Protein AF-A0A137Q6K0-F1 (afdb_monomer_lite)

Radius of gyration: 14.67 Å; chains: 1; bounding box: 34×35×40 Å

Structure (mmCIF, N/CA/C/O backbone):
data_AF-A0A137Q6K0-F1
#
_entry.id   AF-A0A137Q6K0-F1
#
loop_
_atom_site.group_PDB
_atom_site.id
_atom_site.type_symbol
_atom_site.label_atom_id
_atom_site.label_alt_id
_atom_site.label_comp_id
_atom_site.label_asym_id
_atom_site.label_entity_id
_atom_site.label_seq_id
_atom_site.pdbx_PDB_ins_code
_atom_site.Cartn_x
_atom_site.Cartn_y
_atom_site.Cartn_z
_atom_site.occupancy
_atom_site.B_iso_or_equiv
_atom_site.auth_seq_id
_atom_site.auth_comp_id
_atom_site.auth_asym_id
_atom_site.auth_atom_id
_atom_site.pdbx_PDB_model_num
ATOM 1 N N . MET A 1 1 ? -20.042 6.313 8.973 1.00 70.06 1 MET A N 1
ATOM 2 C CA . MET A 1 1 ? -18.694 5.701 9.045 1.00 70.06 1 MET A CA 1
ATOM 3 C C . MET A 1 1 ? -17.733 6.595 8.283 1.00 70.06 1 MET A C 1
ATOM 5 O O . MET A 1 1 ? -18.165 7.169 7.289 1.00 70.06 1 MET A O 1
ATOM 9 N N . SER A 1 2 ? -16.504 6.772 8.770 1.00 85.50 2 SER A N 1
ATOM 10 C CA . SER A 1 2 ? -15.490 7.594 8.091 1.00 85.50 2 SER A CA 1
ATOM 11 C C . SER A 1 2 ? -14.597 6.714 7.213 1.00 85.50 2 SER A C 1
ATOM 13 O O . SER A 1 2 ? -14.604 5.491 7.359 1.00 85.50 2 SER A O 1
ATOM 15 N N . LYS A 1 3 ? -13.835 7.322 6.304 1.00 87.50 3 LYS A N 1
ATOM 16 C CA . LYS A 1 3 ? -12.780 6.649 5.540 1.00 87.50 3 LYS A CA 1
ATOM 17 C C . LYS A 1 3 ? -11.435 7.248 5.910 1.00 87.50 3 LYS A C 1
ATOM 19 O O . LYS A 1 3 ? -11.326 8.469 6.006 1.00 87.50 3 LYS A O 1
ATOM 24 N N . SER A 1 4 ? -10.437 6.387 6.041 1.00 87.62 4 SER A N 1
ATOM 25 C CA . SER A 1 4 ? -9.053 6.790 6.266 1.00 87.62 4 SER A CA 1
ATOM 26 C C . SER A 1 4 ? -8.169 6.255 5.147 1.00 87.62 4 SER A C 1
ATOM 28 O O . SER A 1 4 ? -8.378 5.145 4.650 1.00 87.62 4 SER A O 1
ATOM 30 N N . TYR A 1 5 ? -7.197 7.069 4.744 1.00 88.50 5 TYR A N 1
ATOM 31 C CA . TYR A 1 5 ? -6.333 6.826 3.594 1.00 88.50 5 TYR A CA 1
ATOM 32 C C . TYR A 1 5 ? -4.932 6.509 4.096 1.00 88.50 5 TYR A C 1
ATOM 34 O O . TYR A 1 5 ? -4.299 7.321 4.771 1.00 88.50 5 TYR A O 1
ATOM 42 N N . LEU A 1 6 ? -4.448 5.316 3.778 1.00 90.56 6 LEU A N 1
ATOM 43 C CA . LEU A 1 6 ? -3.184 4.808 4.287 1.00 90.56 6 LEU A CA 1
ATOM 44 C C . LEU A 1 6 ? -2.305 4.334 3.134 1.00 90.56 6 LEU A C 1
ATOM 46 O O . LEU A 1 6 ? -2.754 4.115 2.001 1.00 90.56 6 LEU A O 1
ATOM 50 N N . LYS A 1 7 ? -1.018 4.194 3.434 1.00 91.81 7 LYS A N 1
ATOM 51 C CA . LYS A 1 7 ? -0.046 3.624 2.514 1.00 91.81 7 LYS A CA 1
ATOM 52 C C . LYS A 1 7 ? 0.904 2.671 3.224 1.00 91.81 7 LYS A C 1
ATOM 54 O O . LYS A 1 7 ? 1.299 2.905 4.365 1.00 91.81 7 LYS A O 1
ATOM 59 N N . LEU A 1 8 ? 1.289 1.619 2.516 1.00 92.31 8 LEU A N 1
ATOM 60 C CA . LEU A 1 8 ? 2.443 0.798 2.845 1.00 92.31 8 LEU A CA 1
ATOM 61 C C . LEU A 1 8 ? 3.638 1.300 2.045 1.00 92.31 8 LEU A C 1
ATOM 63 O O . LEU A 1 8 ? 3.510 1.509 0.839 1.00 92.31 8 LEU A O 1
ATOM 67 N N . ILE A 1 9 ? 4.781 1.470 2.698 1.00 89.88 9 ILE A N 1
ATOM 68 C CA . ILE A 1 9 ? 6.043 1.836 2.043 1.00 89.88 9 ILE A CA 1
ATOM 69 C C . ILE A 1 9 ? 7.070 0.712 2.182 1.00 89.88 9 ILE A C 1
ATOM 71 O O . ILE A 1 9 ? 6.904 -0.177 3.016 1.00 89.88 9 ILE A O 1
ATOM 75 N N . ASP A 1 10 ? 8.126 0.778 1.372 1.00 87.88 10 ASP A N 1
ATOM 76 C CA . ASP A 1 10 ? 9.231 -0.189 1.361 1.00 87.88 10 ASP A CA 1
ATOM 77 C C . ASP A 1 10 ? 8.795 -1.619 0.982 1.00 87.88 10 ASP A C 1
ATOM 79 O O . ASP A 1 10 ? 9.399 -2.610 1.385 1.00 87.88 10 ASP A O 1
ATOM 83 N N . ILE A 1 11 ? 7.736 -1.730 0.172 1.00 89.19 11 ILE A N 1
ATOM 84 C CA . ILE A 1 11 ? 7.282 -2.999 -0.409 1.00 89.19 11 ILE A CA 1
ATOM 85 C C . ILE A 1 11 ? 8.231 -3.382 -1.541 1.00 89.19 11 ILE A C 1
ATOM 87 O O . ILE A 1 11 ? 8.398 -2.561 -2.436 1.00 89.19 11 I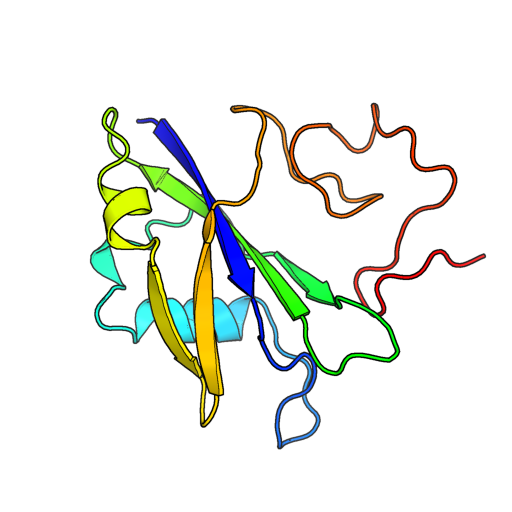LE A O 1
ATOM 91 N N . PRO A 1 12 ? 8.787 -4.599 -1.614 1.00 88.31 12 PRO A N 1
ATOM 92 C CA . PRO A 1 12 ? 9.522 -5.015 -2.805 1.00 88.31 12 PRO A CA 1
ATOM 93 C C . PRO A 1 12 ? 8.572 -5.073 -4.013 1.00 88.31 12 PRO A C 1
ATOM 95 O O . PRO A 1 12 ? 7.542 -5.752 -3.976 1.00 88.31 12 PRO A O 1
ATOM 98 N N . PHE A 1 13 ? 8.885 -4.355 -5.093 1.00 84.00 13 PHE A N 1
ATOM 99 C CA . PHE A 1 13 ? 8.076 -4.367 -6.318 1.00 84.00 13 PHE A CA 1
ATOM 100 C C . PHE A 1 13 ? 8.184 -5.714 -7.043 1.00 84.00 13 PHE A C 1
ATOM 102 O O . PHE A 1 13 ? 7.188 -6.226 -7.562 1.00 84.00 13 PHE A O 1
ATOM 109 N N . LEU A 1 14 ? 9.379 -6.306 -7.016 1.00 83.62 14 LEU A N 1
ATOM 110 C CA . LEU A 1 14 ? 9.661 -7.664 -7.463 1.00 83.62 14 LEU A CA 1
ATOM 111 C C . LEU A 1 14 ? 10.001 -8.527 -6.251 1.00 83.62 14 LEU A C 1
ATOM 113 O O . LEU A 1 14 ? 10.862 -8.186 -5.444 1.00 83.62 14 LEU A O 1
ATOM 117 N N . ARG A 1 15 ? 9.308 -9.653 -6.116 1.00 81.69 15 ARG A N 1
ATOM 118 C CA . ARG A 1 15 ? 9.582 -10.653 -5.085 1.00 81.69 15 ARG A CA 1
ATOM 119 C C . ARG A 1 15 ? 10.813 -11.485 -5.458 1.00 81.69 15 ARG A C 1
ATOM 121 O O . ARG A 1 15 ? 11.282 -11.459 -6.592 1.00 81.69 15 ARG A O 1
ATOM 128 N N . ALA A 1 16 ? 11.308 -12.273 -4.502 1.00 76.12 16 ALA A N 1
ATOM 129 C CA . ALA A 1 16 ? 12.478 -13.139 -4.686 1.00 76.12 16 ALA A CA 1
ATOM 130 C C . ALA A 1 16 ? 12.316 -14.197 -5.800 1.00 76.12 16 ALA A C 1
ATOM 132 O O . ALA A 1 16 ? 13.307 -14.694 -6.321 1.00 76.12 16 ALA A O 1
ATOM 133 N N . ASP A 1 17 ? 11.080 -14.528 -6.181 1.00 80.00 17 ASP A N 1
ATOM 134 C CA . ASP A 1 17 ? 10.741 -15.412 -7.305 1.00 80.00 17 ASP A CA 1
ATOM 135 C C . ASP A 1 17 ? 10.658 -14.670 -8.657 1.00 80.00 17 ASP A C 1
ATOM 137 O O . ASP A 1 17 ? 10.266 -15.255 -9.664 1.00 80.00 17 ASP A O 1
ATOM 141 N N . GLY A 1 18 ? 10.998 -13.377 -8.692 1.00 79.00 18 GLY A N 1
ATOM 142 C CA . GLY A 1 18 ? 10.885 -12.515 -9.869 1.00 79.00 18 GLY A CA 1
ATOM 143 C C . GLY A 1 18 ? 9.451 -12.078 -10.184 1.00 79.00 18 GLY A C 1
ATOM 144 O O . GLY A 1 18 ? 9.226 -11.363 -11.163 1.00 79.00 18 GLY A O 1
ATOM 145 N N . VAL A 1 19 ? 8.466 -12.475 -9.370 1.00 84.88 19 VAL A N 1
ATOM 146 C CA . VAL A 1 19 ? 7.060 -12.128 -9.585 1.00 84.88 19 VAL A CA 1
ATOM 147 C C . VAL A 1 19 ? 6.770 -10.749 -9.006 1.00 84.88 19 VAL A C 1
ATOM 149 O O . VAL A 1 19 ? 7.204 -10.394 -7.909 1.00 84.88 19 VAL A O 1
ATOM 152 N N . ARG A 1 20 ? 5.993 -9.952 -9.742 1.00 85.44 20 ARG A N 1
ATOM 153 C CA . ARG A 1 20 ? 5.546 -8.639 -9.271 1.00 85.44 20 ARG A CA 1
ATOM 154 C C . ARG A 1 20 ? 4.630 -8.770 -8.063 1.00 85.44 20 ARG A C 1
ATOM 156 O O . ARG A 1 20 ? 3.709 -9.589 -8.052 1.00 85.44 20 ARG A O 1
ATOM 163 N N . THR A 1 21 ? 4.837 -7.905 -7.080 1.00 87.69 21 THR A N 1
ATOM 164 C CA . THR A 1 21 ? 3.931 -7.797 -5.940 1.00 87.69 21 THR A CA 1
ATOM 165 C C . THR A 1 21 ? 2.573 -7.292 -6.415 1.00 87.69 21 THR A C 1
ATOM 167 O O . THR A 1 21 ? 2.457 -6.210 -6.987 1.00 87.69 21 THR A O 1
ATOM 170 N N . SER A 1 22 ? 1.540 -8.106 -6.204 1.00 89.75 22 SER A N 1
ATOM 171 C CA . SER A 1 22 ? 0.166 -7.808 -6.600 1.00 89.75 22 SER A CA 1
ATOM 172 C C . SER A 1 22 ? -0.667 -7.333 -5.413 1.00 89.75 22 SER A C 1
ATOM 174 O O . SER A 1 22 ? -0.383 -7.672 -4.262 1.00 89.75 22 SER A O 1
ATOM 176 N N . SER A 1 23 ? -1.746 -6.606 -5.703 1.00 89.81 23 SER A N 1
ATOM 177 C CA . SER A 1 23 ? -2.725 -6.181 -4.698 1.00 89.81 23 SER A CA 1
ATOM 178 C C . SER A 1 23 ? -3.286 -7.361 -3.903 1.00 89.81 23 SER A C 1
ATOM 180 O O . SER A 1 23 ? -3.339 -7.308 -2.682 1.00 89.81 23 SER A O 1
ATOM 182 N N . GLN A 1 24 ? -3.606 -8.471 -4.578 1.00 91.50 24 GLN A N 1
ATOM 183 C CA . GLN A 1 24 ? -4.114 -9.689 -3.934 1.00 91.50 24 GLN A CA 1
ATOM 184 C C . GLN A 1 24 ? -3.121 -10.268 -2.923 1.00 91.50 24 GLN A C 1
ATOM 186 O O . GLN A 1 24 ? -3.507 -10.693 -1.839 1.00 91.50 24 GLN A O 1
ATOM 191 N N . HIS A 1 25 ? -1.832 -10.270 -3.265 1.00 91.00 25 HIS A N 1
ATOM 192 C CA . HIS A 1 25 ? -0.810 -10.784 -2.364 1.00 91.00 25 HIS A CA 1
ATOM 193 C C . HIS A 1 25 ? -0.631 -9.883 -1.136 1.00 91.00 25 HIS A C 1
ATOM 195 O O . HIS A 1 25 ? -0.472 -10.379 -0.024 1.00 91.00 25 HIS A O 1
ATOM 201 N N . ILE A 1 26 ? -0.710 -8.563 -1.319 1.00 91.62 26 ILE A N 1
ATOM 202 C CA . ILE A 1 26 ? -0.674 -7.604 -0.210 1.00 91.62 26 ILE A CA 1
ATOM 203 C C . ILE A 1 26 ? -1.892 -7.755 0.701 1.00 91.62 26 ILE A C 1
ATOM 205 O O . ILE A 1 26 ? -1.747 -7.755 1.921 1.00 91.62 26 ILE A O 1
ATOM 209 N N . GLU A 1 27 ? -3.079 -7.915 0.123 1.00 94.12 27 GLU A N 1
ATOM 210 C CA . GLU A 1 27 ? -4.319 -8.127 0.872 1.00 94.12 27 GLU A CA 1
ATOM 211 C C . GLU A 1 27 ? -4.270 -9.417 1.700 1.00 94.12 27 GLU A C 1
ATOM 213 O O . GLU A 1 27 ? -4.708 -9.425 2.851 1.00 94.12 27 GLU A O 1
ATOM 218 N N . GLU A 1 28 ? -3.653 -10.478 1.174 1.00 93.25 28 GLU A N 1
ATOM 219 C CA . GLU A 1 28 ? -3.416 -11.710 1.932 1.00 93.25 28 GLU A CA 1
ATOM 220 C C . GLU A 1 28 ? -2.467 -11.475 3.118 1.00 93.25 28 GLU A C 1
ATOM 222 O O . GLU A 1 28 ? -2.758 -11.895 4.237 1.00 93.25 28 GLU A O 1
ATOM 227 N N . VAL A 1 29 ? -1.375 -10.728 2.923 1.00 92.25 29 VAL A N 1
ATOM 228 C CA . VAL A 1 29 ? -0.449 -10.373 4.015 1.00 92.25 29 VAL A CA 1
ATOM 229 C C . VAL A 1 29 ? -1.140 -9.520 5.084 1.00 92.25 29 VAL A C 1
ATOM 231 O O . VAL A 1 29 ? -0.963 -9.762 6.279 1.00 92.25 29 VAL A O 1
ATOM 234 N N . MET A 1 30 ? -1.982 -8.562 4.684 1.00 94.12 30 MET A N 1
ATOM 235 C CA . MET A 1 30 ? -2.804 -7.787 5.621 1.00 94.12 30 MET A CA 1
ATOM 236 C C . MET A 1 30 ? -3.731 -8.700 6.435 1.00 94.12 30 MET A C 1
ATOM 238 O O . MET A 1 30 ? -3.829 -8.548 7.656 1.00 94.12 30 MET A O 1
ATOM 242 N N . ARG A 1 31 ? -4.370 -9.679 5.781 1.00 93.50 31 ARG A N 1
ATOM 243 C CA . ARG A 1 31 ? -5.290 -10.634 6.412 1.00 93.50 31 ARG A CA 1
ATOM 244 C C . ARG A 1 31 ? -4.595 -11.596 7.377 1.00 93.50 31 ARG A C 1
ATOM 246 O O . ARG A 1 31 ? -5.192 -11.960 8.386 1.00 93.50 31 ARG A O 1
ATOM 253 N N . GLN A 1 32 ? -3.358 -11.989 7.088 1.00 92.94 32 GLN A N 1
ATOM 254 C CA . GLN A 1 32 ? -2.559 -12.875 7.941 1.00 92.94 32 GLN A CA 1
ATOM 255 C C . GLN A 1 32 ? -1.875 -12.144 9.107 1.00 92.94 32 GLN A C 1
ATOM 257 O O . GLN A 1 32 ? -1.382 -12.782 10.036 1.00 92.94 32 GLN A O 1
ATOM 262 N N . SER A 1 33 ? -1.835 -10.811 9.080 1.00 91.50 33 SER A N 1
ATOM 263 C CA . SER A 1 33 ? -1.208 -10.016 10.135 1.00 91.50 33 SER A CA 1
ATOM 264 C C . SER A 1 33 ? -2.005 -10.013 11.443 1.00 91.50 33 SER A C 1
ATOM 266 O O . SER A 1 33 ? -3.226 -10.169 11.456 1.00 91.50 33 SER A O 1
ATOM 268 N N . SER A 1 34 ? -1.333 -9.708 12.557 1.00 91.19 34 SER A N 1
ATOM 269 C CA . SER A 1 34 ? -1.992 -9.462 13.851 1.00 91.19 34 SER A CA 1
ATOM 270 C C . SER A 1 34 ? -2.920 -8.237 13.848 1.00 91.19 34 SER A C 1
ATOM 272 O O . SER A 1 34 ? -3.717 -8.062 14.767 1.00 91.19 34 SER A O 1
ATOM 274 N N . LEU A 1 35 ? -2.842 -7.401 12.809 1.00 91.56 35 LEU A N 1
ATOM 275 C CA . LEU A 1 35 ? -3.641 -6.191 12.623 1.00 91.56 35 LEU A CA 1
ATOM 276 C C . LEU A 1 35 ? -4.847 -6.410 11.694 1.00 91.56 35 LEU A C 1
ATOM 278 O O . LEU A 1 35 ? -5.551 -5.450 11.382 1.00 91.56 35 LEU A O 1
ATOM 282 N N . CYS A 1 36 ? -5.113 -7.648 11.259 1.00 92.25 36 CYS A N 1
ATOM 283 C CA . CYS A 1 36 ? -6.166 -7.996 10.295 1.00 92.25 36 CYS A CA 1
ATOM 284 C C . CYS A 1 36 ? -7.538 -7.372 10.615 1.00 92.25 36 CYS A C 1
ATOM 286 O O . CYS A 1 36 ? -8.217 -6.874 9.720 1.00 92.25 36 CYS A O 1
ATOM 288 N N . ASN A 1 37 ? -7.904 -7.288 11.897 1.00 91.62 37 ASN A N 1
ATOM 289 C CA . ASN A 1 37 ? -9.169 -6.705 12.362 1.00 91.62 37 ASN A CA 1
ATOM 290 C C . ASN A 1 37 ? -9.311 -5.195 12.085 1.00 91.62 37 ASN A C 1
ATOM 292 O O . ASN A 1 37 ? -10.419 -4.654 12.119 1.00 91.62 37 ASN A O 1
ATOM 296 N N . HIS A 1 38 ? -8.204 -4.496 11.834 1.00 91.06 38 HIS A N 1
ATOM 297 C CA . HIS A 1 38 ? -8.189 -3.070 11.515 1.00 91.06 38 HIS A CA 1
ATOM 298 C C . HIS A 1 38 ? -8.186 -2.802 10.000 1.00 91.06 38 HIS A C 1
ATOM 300 O O . HIS A 1 38 ? -8.569 -1.709 9.580 1.00 91.06 38 HIS A O 1
ATOM 306 N N . PHE A 1 39 ? -7.869 -3.803 9.171 1.00 91.38 39 PHE A N 1
ATOM 307 C CA . PHE A 1 39 ? -7.891 -3.722 7.705 1.00 91.38 39 PHE A CA 1
ATOM 308 C C . PHE A 1 39 ? -9.290 -3.960 7.118 1.00 91.38 39 PHE A C 1
ATOM 310 O O . PHE A 1 39 ? -9.515 -4.875 6.327 1.00 91.38 39 PHE A O 1
ATOM 317 N N . VAL A 1 40 ? -10.258 -3.113 7.470 1.00 92.81 40 VAL A N 1
ATOM 318 C CA . VAL A 1 40 ? -11.587 -3.153 6.835 1.00 92.81 40 VAL A CA 1
ATOM 319 C C . VAL A 1 40 ? -11.542 -2.353 5.536 1.00 92.81 40 VAL A C 1
ATOM 321 O O . VAL A 1 40 ? -11.918 -1.183 5.509 1.00 92.81 40 VAL A O 1
ATOM 324 N N . LEU A 1 41 ? -11.014 -2.971 4.478 1.00 91.50 41 LEU A N 1
ATOM 325 C CA . LEU A 1 41 ? -10.763 -2.321 3.191 1.00 91.50 41 LEU A CA 1
ATOM 326 C C . LEU A 1 41 ? -12.061 -1.841 2.521 1.00 91.50 41 LEU A C 1
ATOM 328 O O . LEU A 1 41 ? -13.071 -2.543 2.498 1.00 91.50 41 LEU A O 1
ATOM 332 N N . VAL A 1 42 ? -12.023 -0.635 1.953 1.00 90.25 42 VAL A N 1
ATOM 333 C CA . VAL A 1 42 ? -13.130 -0.067 1.157 1.00 90.25 42 VAL A CA 1
ATOM 334 C C . VAL A 1 42 ? -13.137 -0.640 -0.265 1.00 90.25 42 VAL A C 1
ATOM 336 O O . VAL A 1 42 ? -14.187 -0.723 -0.898 1.00 90.25 42 VAL A O 1
ATOM 339 N N . GLY A 1 43 ? -11.968 -1.033 -0.766 1.00 88.19 43 GLY A N 1
ATOM 340 C CA . GLY A 1 43 ? -11.763 -1.567 -2.106 1.00 88.19 43 GLY A CA 1
ATOM 341 C C . GLY A 1 43 ? -10.360 -2.158 -2.261 1.00 88.19 43 GLY A C 1
ATOM 342 O O . GLY A 1 43 ? -9.613 -2.209 -1.279 1.00 88.19 43 GLY A O 1
ATOM 343 N N . PRO A 1 44 ? -9.997 -2.599 -3.478 1.00 87.88 44 PRO A N 1
ATOM 344 C CA . PRO A 1 44 ? -8.714 -3.238 -3.726 1.00 87.88 44 PRO A CA 1
ATOM 345 C C . PRO A 1 44 ? -7.552 -2.268 -3.517 1.00 87.88 44 PRO A C 1
ATOM 347 O O . PRO A 1 44 ? -7.619 -1.087 -3.883 1.00 87.88 44 PRO A O 1
ATOM 350 N N . THR A 1 45 ? -6.458 -2.794 -2.979 1.00 91.12 45 THR A N 1
ATOM 351 C CA . THR A 1 45 ? -5.217 -2.041 -2.786 1.00 91.12 45 THR A CA 1
ATOM 352 C C . THR A 1 45 ? -4.575 -1.680 -4.131 1.00 91.12 45 THR A C 1
ATOM 354 O O . THR A 1 45 ? -4.755 -2.371 -5.137 1.00 91.12 45 THR A O 1
ATOM 357 N N . GLN A 1 46 ? -3.832 -0.575 -4.184 1.00 89.12 46 GLN A N 1
ATOM 358 C CA . GLN A 1 46 ? -3.191 -0.079 -5.406 1.00 89.12 46 GLN A CA 1
ATOM 359 C C . GLN A 1 46 ? -1.673 -0.095 -5.238 1.00 89.12 46 GLN A C 1
ATOM 361 O O . GLN A 1 46 ? -1.127 0.730 -4.507 1.00 89.12 46 GLN A O 1
ATOM 366 N N . VAL A 1 47 ? -0.997 -1.031 -5.908 1.00 88.44 47 VAL A N 1
ATOM 367 C CA . VAL A 1 47 ? 0.470 -1.136 -5.909 1.00 88.44 47 VAL A CA 1
ATOM 368 C C . VAL A 1 47 ? 1.047 -0.185 -6.957 1.00 88.44 47 VAL A C 1
ATOM 370 O O . VAL A 1 47 ? 0.718 -0.289 -8.138 1.00 88.44 47 VAL A O 1
ATOM 373 N N . VAL A 1 48 ? 1.920 0.729 -6.536 1.00 85.31 48 VAL A N 1
ATOM 374 C CA . VAL A 1 48 ? 2.550 1.727 -7.410 1.00 85.31 48 VAL A CA 1
ATOM 375 C C . VAL A 1 48 ? 4.062 1.678 -7.224 1.00 85.31 48 VAL A C 1
ATOM 377 O O . VAL A 1 48 ? 4.557 1.825 -6.109 1.00 85.31 48 VAL A O 1
ATOM 380 N N . CYS A 1 49 ? 4.807 1.486 -8.311 1.00 83.56 49 CYS A N 1
ATOM 381 C CA . CYS A 1 49 ? 6.268 1.515 -8.272 1.00 83.56 49 CYS A CA 1
ATOM 382 C C . CYS A 1 49 ? 6.784 2.931 -7.956 1.00 83.56 49 CYS A C 1
ATOM 384 O O . CYS A 1 49 ? 6.314 3.908 -8.547 1.00 83.56 49 CYS A O 1
ATOM 386 N N . ASN A 1 50 ? 7.750 3.052 -7.036 1.00 77.31 50 ASN A N 1
ATOM 387 C CA . ASN A 1 50 ? 8.275 4.357 -6.619 1.00 77.31 50 ASN A CA 1
ATOM 388 C C . ASN A 1 50 ? 9.157 4.993 -7.704 1.00 77.31 50 ASN A C 1
ATOM 390 O O . ASN A 1 50 ? 9.074 6.200 -7.936 1.00 77.31 50 ASN A O 1
ATOM 394 N N . SER A 1 51 ? 9.997 4.198 -8.373 1.00 68.31 51 SER A N 1
ATOM 395 C CA . SER A 1 51 ? 10.766 4.613 -9.553 1.00 68.31 51 SER A CA 1
ATOM 396 C C . SER A 1 51 ? 11.388 3.402 -10.252 1.00 68.31 51 SER A C 1
ATOM 398 O O . SER A 1 51 ? 11.559 2.365 -9.628 1.00 68.31 51 SER A O 1
ATOM 400 N N . HIS A 1 52 ? 11.838 3.557 -11.497 1.00 61.25 52 HIS A N 1
ATOM 401 C CA . HIS A 1 52 ? 12.586 2.513 -12.213 1.00 61.25 52 HIS A CA 1
ATOM 402 C C . HIS A 1 52 ? 13.907 2.100 -11.529 1.00 61.25 52 HIS A C 1
ATOM 404 O O . HIS A 1 52 ? 14.391 0.997 -11.749 1.00 61.25 52 HIS A O 1
ATOM 410 N N . ALA A 1 53 ? 14.521 2.991 -10.744 1.00 62.91 53 ALA A N 1
ATOM 411 C CA . ALA A 1 53 ? 15.799 2.734 -10.073 1.00 62.91 53 ALA A CA 1
ATOM 412 C C . ALA A 1 53 ? 15.638 2.165 -8.653 1.00 62.91 53 ALA A C 1
ATOM 414 O O . ALA A 1 53 ? 16.625 1.776 -8.037 1.00 62.91 53 ALA A O 1
ATOM 415 N N . LEU A 1 54 ? 14.414 2.167 -8.118 1.00 63.72 54 LEU A N 1
ATOM 416 C CA . LEU A 1 54 ? 14.104 1.652 -6.792 1.00 63.72 54 LEU A CA 1
ATOM 417 C C . LEU A 1 54 ? 13.289 0.378 -6.959 1.00 63.72 54 LEU A C 1
ATOM 419 O O . LEU A 1 54 ? 12.177 0.422 -7.476 1.00 63.72 54 LEU A O 1
ATOM 423 N N . ASP A 1 55 ? 13.786 -0.728 -6.416 1.00 78.25 55 ASP A N 1
ATOM 424 C CA . ASP A 1 55 ? 13.076 -2.012 -6.401 1.00 78.25 55 ASP A CA 1
ATOM 425 C C . ASP A 1 55 ? 11.887 -2.024 -5.422 1.00 78.25 55 ASP A C 1
ATOM 427 O O . ASP A 1 55 ? 11.391 -3.086 -5.041 1.00 78.25 55 ASP A O 1
ATOM 431 N N . THR A 1 56 ? 11.419 -0.847 -4.990 1.00 85.44 56 THR A N 1
ATOM 432 C CA . THR A 1 56 ? 10.349 -0.688 -4.011 1.00 85.44 56 THR A CA 1
ATOM 433 C C . THR A 1 56 ? 9.106 -0.022 -4.590 1.00 85.44 56 THR A C 1
ATOM 435 O O . THR A 1 56 ? 9.141 0.826 -5.484 1.00 85.44 56 THR A O 1
ATOM 438 N N . ALA A 1 57 ? 7.969 -0.401 -4.028 1.00 88.19 57 ALA A N 1
ATOM 439 C CA . ALA A 1 57 ? 6.651 0.098 -4.337 1.00 88.19 57 ALA A CA 1
ATOM 440 C C . ALA A 1 57 ? 6.007 0.712 -3.093 1.00 88.19 57 ALA A C 1
ATOM 442 O O . ALA A 1 57 ? 6.331 0.383 -1.948 1.00 88.19 57 ALA A O 1
ATOM 443 N N . THR A 1 58 ? 5.055 1.600 -3.345 1.00 89.94 58 THR A N 1
ATOM 444 C CA . THR A 1 58 ? 4.104 2.079 -2.352 1.00 89.94 58 THR A CA 1
ATOM 445 C C . THR A 1 58 ? 2.753 1.447 -2.648 1.00 89.94 58 THR A C 1
ATOM 447 O O . THR A 1 58 ? 2.297 1.455 -3.793 1.00 89.94 58 THR A O 1
ATOM 450 N N . VAL A 1 59 ? 2.094 0.906 -1.625 1.00 91.62 59 VAL A N 1
ATOM 451 C CA . VAL A 1 59 ? 0.729 0.388 -1.761 1.00 91.62 59 VAL A CA 1
ATOM 452 C C . VAL A 1 59 ? -0.231 1.350 -1.103 1.00 91.62 59 VAL A C 1
ATOM 454 O O . VAL A 1 59 ? -0.157 1.569 0.101 1.00 91.62 59 VAL A O 1
ATOM 457 N N . TYR A 1 60 ? -1.146 1.903 -1.884 1.00 90.62 60 TYR A N 1
ATOM 458 C CA . TYR A 1 60 ? -2.183 2.797 -1.394 1.00 90.62 60 TYR A CA 1
ATOM 459 C C . TYR A 1 60 ? -3.479 2.035 -1.145 1.00 90.62 60 TYR A C 1
ATOM 461 O O . TYR A 1 60 ? -3.875 1.193 -1.955 1.00 90.62 60 TYR A O 1
ATOM 469 N N . PHE A 1 61 ? -4.150 2.336 -0.035 1.00 90.38 61 PHE A N 1
ATOM 470 C CA . PHE A 1 61 ? -5.395 1.670 0.327 1.00 90.38 61 PHE A CA 1
ATOM 471 C C . PHE A 1 61 ? -6.287 2.544 1.211 1.00 90.38 61 PHE A C 1
ATOM 473 O O . PHE A 1 61 ? -5.832 3.458 1.900 1.00 90.38 61 PHE A O 1
ATOM 480 N N . GLU A 1 62 ? -7.582 2.243 1.175 1.00 90.44 62 GLU A N 1
ATOM 481 C CA . GLU A 1 62 ? -8.612 2.911 1.965 1.00 90.44 62 GLU A CA 1
ATOM 482 C C . GLU A 1 62 ? -9.214 1.922 2.961 1.00 90.44 62 GLU A C 1
ATOM 484 O O . GLU A 1 62 ? -9.544 0.792 2.588 1.00 90.44 62 GLU A O 1
ATOM 489 N N . VAL A 1 63 ? -9.418 2.360 4.204 1.00 90.69 63 VAL A N 1
ATOM 490 C CA . VAL A 1 63 ? -10.104 1.576 5.241 1.00 90.69 63 VAL A CA 1
ATOM 491 C C . VAL A 1 63 ? -11.343 2.294 5.763 1.00 90.69 63 VAL A C 1
ATOM 493 O O . VAL A 1 63 ? -11.366 3.520 5.909 1.00 90.69 63 VAL A O 1
ATOM 496 N N . TRP A 1 64 ? -12.373 1.516 6.087 1.00 90.50 64 TRP A N 1
ATOM 497 C CA . TRP A 1 64 ? -13.509 1.980 6.868 1.00 90.50 64 TRP A CA 1
ATOM 498 C C . TRP A 1 64 ? -13.084 2.215 8.312 1.00 90.50 64 TRP A C 1
ATOM 500 O O . TRP A 1 64 ? -12.743 1.279 9.046 1.00 90.50 64 TRP A O 1
ATOM 510 N N . ASP A 1 65 ? -13.174 3.472 8.727 1.00 87.69 65 ASP A N 1
ATOM 511 C CA . ASP A 1 65 ? -12.778 3.927 10.046 1.00 87.69 65 ASP A CA 1
ATOM 512 C C . ASP A 1 65 ? -13.986 4.300 10.916 1.00 87.69 65 ASP A C 1
ATOM 514 O O . ASP A 1 65 ? -15.094 4.617 10.452 1.00 87.69 65 ASP A O 1
ATOM 518 N N . SER A 1 66 ? -13.755 4.267 12.224 1.00 82.69 66 SER A N 1
ATOM 519 C CA . SER A 1 66 ? -14.646 4.891 13.187 1.00 82.69 66 SER A CA 1
ATOM 520 C C . SER A 1 66 ? -14.690 6.404 12.964 1.00 82.69 66 SER A C 1
ATOM 522 O O . SER A 1 66 ? -13.799 7.006 12.367 1.00 82.69 66 SER A O 1
ATOM 524 N N . GLN A 1 67 ? -15.715 7.054 13.505 1.00 77.44 67 GLN A N 1
ATOM 525 C CA . GLN A 1 67 ? -15.830 8.512 13.438 1.00 77.44 67 GLN A CA 1
ATOM 526 C C . GLN A 1 67 ? -14.678 9.244 14.153 1.00 77.44 67 GLN A C 1
ATOM 528 O O . GLN A 1 67 ? -14.448 10.417 13.889 1.00 77.44 67 GLN A O 1
ATOM 533 N N . ARG A 1 68 ? -13.942 8.549 15.034 1.00 78.31 68 ARG A N 1
ATOM 534 C CA . ARG A 1 68 ? -12.792 9.080 15.779 1.00 78.31 68 ARG A CA 1
ATOM 535 C C . ARG A 1 68 ? -11.433 8.706 15.171 1.00 78.31 68 ARG A C 1
ATOM 537 O O . ARG A 1 68 ? -10.419 9.030 15.774 1.00 78.31 68 ARG A O 1
ATOM 544 N N . GLY A 1 69 ? -11.391 7.999 14.040 1.00 79.12 69 GLY A N 1
ATOM 545 C CA . GLY A 1 69 ? -10.124 7.621 13.401 1.00 79.12 69 GLY A CA 1
ATOM 546 C C . GLY A 1 69 ? -9.358 6.483 14.094 1.00 79.12 69 GLY A C 1
ATOM 547 O O . GLY A 1 69 ? -8.170 6.286 13.851 1.00 79.12 69 GLY A O 1
ATOM 548 N N . THR A 1 70 ? -9.993 5.757 15.021 1.00 82.38 70 THR A N 1
ATOM 549 C CA . THR A 1 70 ? -9.293 4.779 15.874 1.00 82.38 70 THR A CA 1
ATOM 550 C C . THR A 1 70 ? -8.696 3.602 15.109 1.00 82.38 70 THR A C 1
ATOM 552 O O . THR A 1 70 ? -7.682 3.063 15.540 1.00 82.38 70 THR A O 1
ATOM 555 N N . ARG A 1 71 ? -9.281 3.186 13.978 1.00 85.06 71 ARG A N 1
ATOM 556 C CA . ARG A 1 71 ? -8.752 2.049 13.212 1.00 85.06 71 ARG A CA 1
ATOM 557 C C . ARG A 1 71 ? -7.504 2.444 12.446 1.00 85.06 71 ARG A C 1
ATOM 559 O O . ARG A 1 71 ? -6.537 1.694 12.482 1.00 85.06 71 ARG A O 1
ATOM 566 N N . ALA A 1 72 ? -7.497 3.615 11.808 1.00 87.62 72 ALA A N 1
ATOM 567 C CA . ALA A 1 72 ? -6.290 4.116 11.167 1.00 87.62 72 ALA A CA 1
ATOM 568 C C . ALA A 1 72 ? -5.186 4.386 12.191 1.00 87.62 72 ALA A C 1
ATOM 570 O O . ALA A 1 72 ? -4.052 3.982 11.963 1.00 87.62 72 ALA A O 1
ATOM 571 N N . ALA A 1 73 ? -5.515 4.971 13.347 1.00 88.44 73 ALA A N 1
ATOM 572 C CA . ALA A 1 73 ? -4.545 5.190 14.421 1.00 88.44 73 ALA A CA 1
ATOM 573 C C . ALA A 1 73 ? -3.893 3.886 14.913 1.00 88.44 73 ALA A C 1
ATOM 575 O O . ALA A 1 73 ? -2.687 3.862 15.121 1.00 88.44 73 ALA A 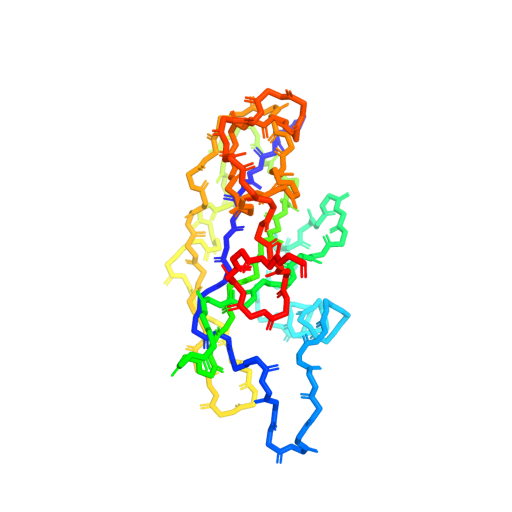O 1
ATOM 576 N N . ASN A 1 74 ? -4.659 2.795 15.018 1.00 89.69 74 ASN A N 1
ATOM 577 C CA . ASN A 1 74 ? -4.135 1.476 15.394 1.00 89.69 74 ASN A CA 1
ATOM 578 C C . ASN A 1 74 ? -3.312 0.793 14.288 1.00 89.69 74 ASN A C 1
ATOM 580 O O . ASN A 1 74 ? -2.657 -0.212 14.546 1.00 89.69 74 ASN A O 1
ATOM 584 N N . LEU A 1 75 ? -3.382 1.281 13.049 1.00 91.19 75 LEU A N 1
ATOM 585 C CA . LEU A 1 75 ? -2.558 0.797 11.942 1.00 91.19 75 LEU A CA 1
ATOM 586 C C . LEU A 1 75 ? -1.283 1.632 11.791 1.00 91.19 75 LEU A C 1
ATOM 588 O O . LEU A 1 75 ? -0.215 1.088 11.529 1.00 91.19 75 LEU A O 1
ATOM 592 N N . MET A 1 76 ? -1.381 2.952 11.943 1.00 90.19 76 MET A N 1
ATOM 593 C CA . MET A 1 76 ? -0.259 3.869 11.761 1.00 90.19 76 MET A CA 1
ATOM 594 C C . MET A 1 76 ? 0.871 3.595 12.753 1.00 90.19 76 MET A C 1
ATOM 596 O O . MET A 1 76 ? 0.647 3.345 13.933 1.00 90.19 76 MET A O 1
ATOM 600 N N . GLY A 1 77 ? 2.111 3.653 12.263 1.00 83.56 77 GLY A N 1
ATOM 601 C CA . GLY A 1 77 ? 3.300 3.410 13.084 1.00 83.56 77 GLY A CA 1
ATOM 602 C C . GLY A 1 77 ? 3.579 1.930 13.355 1.00 83.56 77 GLY A C 1
ATOM 603 O O . GLY A 1 77 ? 4.685 1.594 13.780 1.00 83.56 77 GLY A O 1
ATOM 604 N N . HIS A 1 78 ? 2.640 1.034 13.040 1.00 91.44 78 HIS A N 1
ATOM 605 C CA . HIS A 1 78 ? 2.908 -0.395 13.014 1.00 91.44 78 HIS A CA 1
ATOM 606 C C . HIS A 1 78 ? 3.577 -0.824 11.706 1.00 91.44 78 HIS A C 1
ATOM 608 O O . HIS A 1 78 ? 3.578 -0.122 10.690 1.00 91.44 78 HIS A O 1
ATOM 614 N N . SER A 1 79 ? 4.178 -2.011 11.757 1.00 91.19 79 SER A N 1
ATOM 615 C CA . SER A 1 79 ? 4.824 -2.640 10.614 1.00 91.19 79 SER A CA 1
ATOM 616 C C . SER A 1 79 ? 4.239 -4.023 10.345 1.00 91.19 79 SER A C 1
ATOM 618 O O . SER A 1 79 ? 3.814 -4.714 11.270 1.00 91.19 79 SER A O 1
ATOM 620 N N . LEU A 1 80 ? 4.237 -4.424 9.077 1.00 90.38 80 LEU A N 1
ATOM 621 C CA . LEU A 1 80 ? 3.863 -5.762 8.628 1.00 90.38 80 LEU A CA 1
ATOM 622 C C . LEU A 1 80 ? 5.114 -6.524 8.199 1.00 90.38 80 LEU A C 1
ATOM 624 O O . LEU A 1 80 ? 6.035 -5.939 7.632 1.00 90.38 80 LEU A O 1
ATOM 628 N N . GLN A 1 81 ? 5.125 -7.833 8.437 1.00 89.62 81 GLN A N 1
ATOM 629 C CA . GLN A 1 81 ? 6.134 -8.713 7.858 1.00 89.62 81 GLN A CA 1
ATOM 630 C C . GLN A 1 81 ? 5.667 -9.194 6.487 1.00 89.62 81 GLN A C 1
ATOM 632 O O . GLN A 1 81 ? 4.551 -9.689 6.339 1.00 89.62 81 GLN A O 1
ATOM 637 N N . PHE A 1 82 ? 6.535 -9.060 5.493 1.00 85.38 82 PHE A N 1
ATOM 638 C CA . PHE A 1 82 ? 6.319 -9.535 4.134 1.00 85.38 82 PHE A CA 1
ATOM 639 C C . PHE A 1 82 ? 7.531 -10.332 3.703 1.00 85.38 82 PHE A C 1
ATOM 641 O O . PHE A 1 82 ? 8.566 -9.780 3.332 1.00 85.38 82 PHE A O 1
ATOM 648 N N . SER A 1 83 ? 7.413 -11.657 3.782 1.00 83.94 83 SER A N 1
ATOM 649 C CA . SER A 1 83 ? 8.572 -12.541 3.676 1.00 83.94 83 SER A CA 1
ATOM 650 C C . SER A 1 83 ? 9.659 -12.108 4.679 1.00 83.94 83 SER A C 1
ATOM 652 O O . SER A 1 83 ? 9.427 -12.182 5.880 1.00 83.94 83 SER A O 1
ATOM 654 N N . HIS A 1 84 ? 10.812 -11.637 4.206 1.00 83.62 84 HIS A N 1
ATOM 655 C CA . HIS A 1 84 ? 11.925 -11.136 5.018 1.00 83.62 84 HIS A CA 1
ATOM 656 C C . HIS A 1 84 ? 11.957 -9.603 5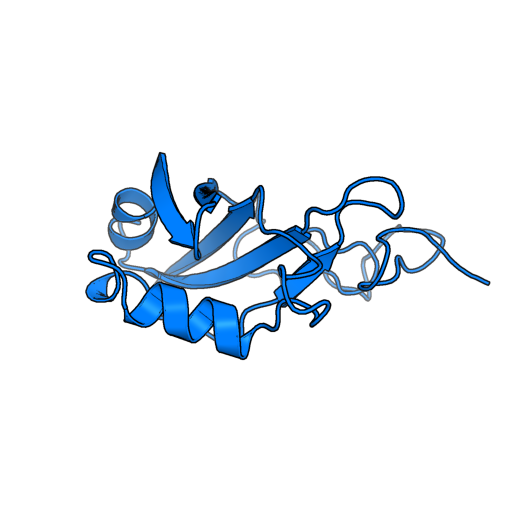.155 1.00 83.62 84 HIS A C 1
ATOM 658 O O . HIS A 1 84 ? 12.881 -9.057 5.757 1.00 83.62 84 HIS A O 1
ATOM 664 N N . TRP A 1 85 ? 10.973 -8.899 4.592 1.00 85.50 85 TRP A N 1
ATOM 665 C CA . TRP A 1 85 ? 10.889 -7.441 4.603 1.00 85.50 85 TRP A CA 1
ATOM 666 C C . TRP A 1 85 ? 9.956 -6.947 5.702 1.00 85.50 85 TRP A C 1
ATOM 668 O O . TRP A 1 85 ? 8.860 -7.473 5.893 1.00 85.50 85 TRP A O 1
ATOM 678 N N . THR A 1 86 ? 10.365 -5.874 6.377 1.00 89.69 86 THR A N 1
ATOM 679 C CA . THR A 1 86 ? 9.504 -5.140 7.308 1.00 89.69 86 THR A CA 1
ATOM 680 C C . THR A 1 86 ? 8.928 -3.917 6.606 1.00 89.69 86 THR A C 1
ATOM 682 O O . THR A 1 86 ? 9.650 -2.977 6.286 1.00 89.69 86 THR A O 1
ATOM 685 N N . ILE A 1 87 ? 7.619 -3.934 6.392 1.00 91.00 87 ILE A N 1
ATOM 686 C CA . ILE A 1 87 ? 6.858 -2.886 5.712 1.00 91.00 87 ILE A CA 1
ATOM 687 C C . ILE A 1 87 ? 6.287 -1.940 6.752 1.00 91.00 87 ILE A C 1
ATOM 689 O O . ILE A 1 87 ? 5.705 -2.400 7.732 1.00 91.00 87 ILE A O 1
ATOM 693 N N . ARG A 1 88 ? 6.342 -0.631 6.508 1.00 92.75 88 ARG A N 1
ATOM 694 C CA . ARG A 1 88 ? 5.745 0.363 7.410 1.00 92.75 88 ARG A CA 1
ATOM 695 C C . ARG A 1 88 ? 4.388 0.835 6.917 1.00 92.75 88 ARG A C 1
ATOM 697 O O . ARG A 1 88 ? 4.220 1.122 5.731 1.00 92.75 88 ARG A O 1
ATOM 704 N N . ILE A 1 89 ? 3.449 0.973 7.850 1.00 93.38 89 ILE A N 1
ATOM 705 C CA . ILE A 1 89 ? 2.143 1.577 7.598 1.00 93.38 89 ILE A CA 1
ATOM 706 C C . ILE A 1 89 ? 2.208 3.058 7.967 1.00 93.38 89 ILE A C 1
ATOM 708 O O . ILE A 1 89 ? 2.494 3.418 9.112 1.00 93.38 89 ILE A O 1
ATOM 712 N N . LEU A 1 90 ? 1.917 3.917 6.994 1.00 91.06 90 LEU A N 1
ATOM 713 C CA . LEU A 1 90 ? 1.907 5.366 7.155 1.00 91.06 90 LEU A CA 1
ATOM 714 C C . LEU A 1 90 ? 0.571 5.960 6.720 1.00 91.06 90 LEU A C 1
ATOM 716 O O . LEU A 1 90 ? -0.152 5.391 5.898 1.00 91.06 90 LEU A O 1
ATOM 720 N N . GLU A 1 91 ? 0.292 7.158 7.219 1.00 88.56 91 GLU A N 1
ATOM 721 C CA . GLU A 1 91 ? -0.770 7.992 6.676 1.00 88.56 91 GLU A CA 1
ATOM 722 C C . GLU A 1 91 ? -0.474 8.347 5.213 1.00 88.56 91 GLU A C 1
ATOM 724 O O . GLU A 1 91 ? 0.659 8.682 4.832 1.00 88.56 91 GLU A O 1
ATOM 729 N N . ALA A 1 92 ? -1.499 8.269 4.368 1.00 83.88 92 ALA A N 1
ATOM 730 C CA . ALA A 1 92 ? -1.450 8.872 3.052 1.00 83.88 92 ALA A CA 1
ATOM 731 C C . ALA A 1 92 ? -2.060 10.274 3.152 1.00 83.88 92 ALA A C 1
ATOM 733 O O . ALA A 1 92 ? -3.226 10.406 3.502 1.00 83.88 92 ALA A O 1
ATOM 734 N N . ASN A 1 93 ? -1.287 11.313 2.815 1.00 68.81 93 ASN A N 1
ATOM 735 C CA . ASN A 1 93 ? -1.800 12.684 2.732 1.00 68.81 93 ASN A CA 1
ATOM 736 C C . ASN A 1 93 ? -2.965 12.730 1.733 1.00 68.81 93 ASN A C 1
ATOM 738 O O . ASN A 1 93 ? -2.730 12.725 0.524 1.00 68.81 93 ASN A O 1
ATOM 742 N N . ALA A 1 94 ? -4.201 12.755 2.226 1.00 62.19 94 ALA A N 1
ATOM 743 C CA . ALA A 1 94 ? -5.407 12.768 1.414 1.00 62.19 94 ALA A CA 1
ATOM 744 C C . ALA A 1 94 ? -6.262 13.991 1.747 1.00 62.19 94 ALA A C 1
ATOM 746 O O . ALA A 1 94 ? -6.412 14.358 2.909 1.00 62.19 94 ALA A O 1
ATOM 747 N N . ASN A 1 95 ? -6.880 14.579 0.719 1.00 58.34 95 ASN A N 1
ATOM 748 C CA . ASN A 1 95 ? -8.061 15.410 0.931 1.00 58.34 95 ASN A CA 1
ATOM 749 C C . ASN A 1 95 ? -9.251 14.449 1.097 1.00 58.34 95 ASN A C 1
ATOM 751 O O . ASN A 1 95 ? -9.511 13.676 0.164 1.00 58.34 95 ASN A O 1
ATOM 755 N N . PRO A 1 96 ? -9.956 14.450 2.243 1.00 52.34 96 PRO A N 1
ATOM 756 C CA . PRO A 1 96 ? -11.085 13.556 2.476 1.00 52.34 96 PRO A CA 1
ATOM 757 C C . PRO A 1 96 ? -12.110 13.638 1.338 1.00 52.34 96 PRO A C 1
ATOM 759 O O . PRO A 1 96 ? -12.519 14.728 0.943 1.00 52.34 96 PRO A O 1
ATOM 762 N N . GLY A 1 97 ? -12.527 12.485 0.806 1.00 56.66 97 GLY A N 1
ATOM 763 C CA . GLY A 1 97 ? -13.554 12.403 -0.240 1.00 56.66 97 GLY A CA 1
ATOM 764 C C . GLY A 1 97 ? -13.041 12.438 -1.682 1.00 56.66 97 GLY A C 1
ATOM 765 O O . GLY A 1 97 ? -13.856 12.398 -2.602 1.00 56.66 97 GLY A O 1
ATOM 766 N N . VAL A 1 98 ? -11.722 12.467 -1.907 1.00 65.00 98 VAL A N 1
ATOM 767 C CA . VAL A 1 98 ? -11.155 12.515 -3.261 1.00 65.00 98 VAL A CA 1
ATOM 768 C C . VAL A 1 98 ? -10.365 11.248 -3.590 1.00 65.00 98 VAL A C 1
ATOM 770 O O . VAL A 1 98 ? -9.475 10.847 -2.846 1.00 65.00 98 VAL A O 1
ATOM 773 N N . SER A 1 99 ? -10.690 10.628 -4.727 1.00 69.19 99 SER A N 1
ATOM 774 C CA . SER A 1 99 ? -10.051 9.406 -5.236 1.00 69.19 99 SER A CA 1
ATOM 775 C C . SER A 1 99 ? -8.547 9.574 -5.477 1.00 69.19 99 SER A C 1
ATOM 777 O O . SER A 1 99 ? -8.105 10.664 -5.845 1.00 69.19 99 SER A O 1
ATOM 779 N N . LEU A 1 100 ? -7.784 8.481 -5.393 1.00 78.44 100 LEU A N 1
ATOM 780 C CA . LEU A 1 100 ? -6.396 8.421 -5.858 1.00 78.44 100 LEU A CA 1
ATOM 781 C C . LEU A 1 100 ? -6.330 8.834 -7.331 1.00 78.44 100 LEU A C 1
ATOM 783 O O . LEU A 1 100 ? -7.008 8.252 -8.182 1.00 78.44 100 LEU A O 1
ATOM 787 N N . CYS A 1 101 ? -5.507 9.829 -7.647 1.00 83.81 101 CYS A N 1
ATOM 788 C CA . CYS A 1 101 ? -5.326 10.245 -9.026 1.00 83.81 101 CYS A CA 1
ATOM 789 C C . CYS A 1 101 ? -4.566 9.165 -9.802 1.00 83.81 101 CYS A C 1
ATOM 791 O O . CYS A 1 101 ? -3.387 8.934 -9.550 1.00 83.81 101 CYS A O 1
ATOM 793 N N . GLN A 1 102 ? -5.194 8.562 -10.810 1.00 82.31 102 GLN A N 1
ATOM 794 C CA . GLN A 1 102 ? -4.553 7.536 -11.645 1.00 82.31 102 GLN A CA 1
ATOM 795 C C . GLN A 1 102 ? -3.537 8.116 -12.646 1.00 82.31 102 GLN A C 1
ATOM 797 O O . GLN A 1 102 ? -2.849 7.366 -13.329 1.00 82.31 102 GLN A O 1
ATOM 802 N N . ARG A 1 103 ? -3.433 9.452 -12.759 1.00 84.88 103 ARG A N 1
ATOM 803 C CA . ARG A 1 103 ? -2.426 10.109 -13.613 1.00 84.88 103 ARG A CA 1
ATOM 804 C C . ARG A 1 103 ? -1.107 10.355 -12.901 1.00 84.88 103 ARG A C 1
ATOM 806 O O . ARG A 1 103 ? -0.069 10.265 -13.539 1.00 84.88 103 ARG A O 1
ATOM 813 N N . CYS A 1 104 ? -1.118 10.713 -11.623 1.00 83.44 104 CYS A N 1
ATOM 814 C CA . CYS A 1 104 ? 0.109 11.035 -10.885 1.00 83.44 104 CYS A CA 1
ATOM 815 C C . CYS A 1 104 ? 0.338 10.155 -9.654 1.00 83.44 104 CYS A C 1
ATOM 817 O O . CYS A 1 104 ? 1.391 10.279 -9.030 1.00 83.44 104 CYS A O 1
ATOM 819 N N . TRP A 1 105 ? -0.619 9.281 -9.328 1.00 77.81 105 TRP A N 1
ATOM 820 C CA . TRP A 1 105 ? -0.615 8.396 -8.162 1.00 77.81 105 TRP A CA 1
ATOM 821 C C . TRP A 1 105 ? -0.514 9.144 -6.831 1.00 77.81 105 TRP A C 1
ATOM 823 O O . TRP A 1 105 ? 0.042 8.642 -5.859 1.00 77.81 105 TRP A O 1
ATOM 833 N N . THR A 1 106 ? -1.078 10.354 -6.775 1.00 73.81 106 THR A N 1
ATOM 834 C CA . THR A 1 106 ? -1.215 11.126 -5.536 1.00 73.81 106 THR A CA 1
ATOM 835 C C . THR A 1 106 ? -2.679 11.258 -5.142 1.00 73.81 106 THR A C 1
ATOM 837 O O . THR A 1 106 ? -3.559 11.412 -5.992 1.00 73.81 106 THR A O 1
ATOM 840 N N . TRP A 1 107 ? -2.941 11.243 -3.843 1.00 71.75 107 TRP A N 1
ATOM 841 C CA . TRP A 1 107 ? -4.265 11.512 -3.297 1.00 71.75 107 TRP A CA 1
ATOM 842 C C . TRP A 1 107 ? -4.616 13.003 -3.368 1.00 71.75 107 TRP A C 1
ATOM 844 O O . TRP A 1 107 ? -3.750 13.861 -3.545 1.00 71.75 107 TRP A O 1
ATOM 854 N N . GLY A 1 108 ? -5.908 13.306 -3.234 1.00 74.00 108 GLY A N 1
ATOM 855 C CA . GLY A 1 108 ? -6.402 14.671 -3.052 1.00 74.00 108 GLY A CA 1
ATOM 856 C C . GLY A 1 108 ? -6.932 15.378 -4.301 1.00 74.00 108 GLY A C 1
ATOM 857 O O . GLY A 1 108 ? -7.433 16.493 -4.175 1.00 74.00 108 GLY A O 1
ATOM 858 N N . HIS A 1 109 ? -6.876 14.751 -5.480 1.00 80.06 109 HIS A N 1
ATOM 859 C CA . HIS A 1 109 ? -7.517 15.246 -6.704 1.00 80.06 109 HIS A CA 1
ATOM 860 C C . HIS A 1 109 ? -7.900 14.089 -7.641 1.00 80.06 109 HIS A C 1
ATOM 862 O O . HIS A 1 109 ? -7.274 13.034 -7.636 1.00 80.06 109 HIS A O 1
ATOM 868 N N . SER A 1 110 ? -8.925 14.287 -8.472 1.00 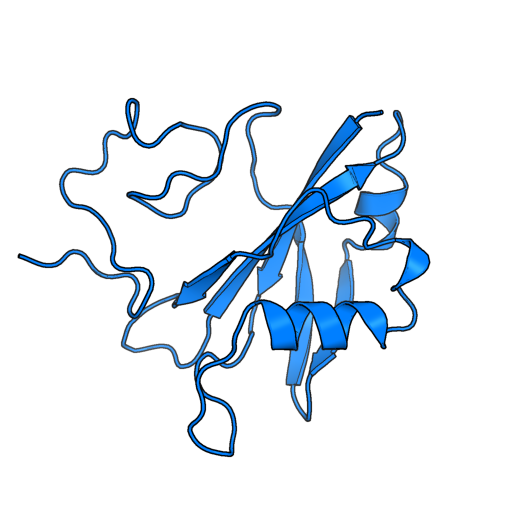82.94 110 SER A N 1
ATOM 869 C CA . SER A 1 110 ? -9.302 13.305 -9.497 1.00 82.94 110 SER A CA 1
ATOM 870 C C . SER A 1 110 ? -8.362 13.364 -10.705 1.00 82.94 110 SER A C 1
ATOM 872 O O . SER A 1 110 ? -7.759 14.402 -10.979 1.00 82.94 110 SER A O 1
ATOM 874 N N . SER A 1 111 ? -8.320 12.306 -11.520 1.00 82.44 111 SER A N 1
ATOM 875 C CA . SER A 1 111 ? -7.582 12.316 -12.796 1.00 82.44 111 SER A CA 1
ATOM 876 C C . SER A 1 111 ? -8.009 13.455 -13.740 1.00 82.44 111 SER A C 1
ATOM 878 O O . SER A 1 111 ? -7.190 13.928 -14.529 1.00 82.44 111 SER A O 1
ATOM 880 N N . LYS A 1 112 ? -9.268 13.917 -13.646 1.00 82.38 112 LYS A N 1
ATOM 881 C CA . LYS A 1 112 ? -9.815 15.026 -14.451 1.00 82.38 112 LYS A CA 1
ATOM 882 C C . LYS A 1 112 ? -9.268 16.389 -14.023 1.00 82.38 112 LYS A C 1
ATOM 884 O O . LYS A 1 112 ? -9.019 17.234 -14.870 1.00 82.38 112 LYS A O 1
ATOM 889 N N . SER A 1 113 ? -9.054 16.584 -12.724 1.00 83.88 113 SER A N 1
ATOM 890 C CA . SER A 1 113 ? -8.517 17.818 -12.133 1.00 83.88 113 SER A CA 1
ATOM 891 C C . SER A 1 113 ? -7.000 17.753 -11.913 1.00 83.88 113 SER A C 1
ATOM 893 O O . SER A 1 113 ? -6.447 18.517 -11.129 1.00 83.88 113 SER A O 1
ATOM 895 N N . CYS A 1 114 ? -6.321 16.792 -12.543 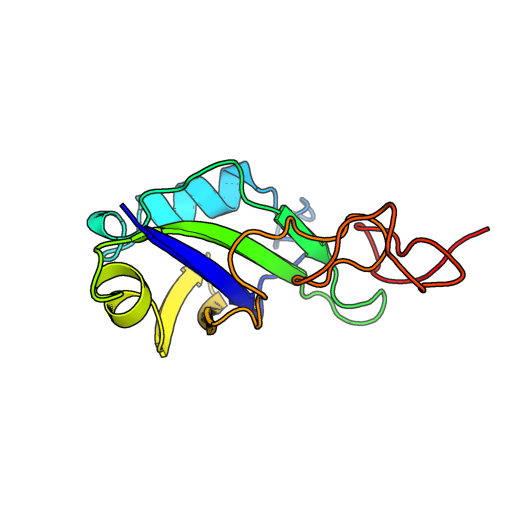1.00 86.69 114 CYS A N 1
ATOM 896 C CA . CYS A 1 114 ? -4.886 16.602 -12.397 1.00 86.69 114 CYS A CA 1
ATOM 897 C C . CYS A 1 114 ? -4.114 17.560 -13.306 1.00 86.69 114 CYS A C 1
ATOM 899 O O . CYS A 1 114 ? -4.279 17.538 -14.525 1.00 86.69 114 CYS A O 1
ATOM 901 N N . HIS A 1 115 ? -3.207 18.338 -12.715 1.00 86.31 115 HIS A N 1
ATOM 902 C CA . HIS A 1 115 ? -2.311 19.244 -13.441 1.00 86.31 115 HIS A CA 1
ATOM 903 C C . HIS A 1 115 ? -1.014 18.571 -13.927 1.00 86.31 115 HIS A C 1
ATOM 905 O O . HIS A 1 115 ? -0.149 19.237 -14.499 1.00 86.31 115 HIS A O 1
ATOM 911 N N . ALA A 1 116 ? -0.846 17.260 -13.716 1.00 83.88 116 ALA A N 1
ATOM 912 C CA . ALA A 1 116 ? 0.298 16.535 -14.256 1.00 83.88 116 ALA A CA 1
ATOM 913 C C . ALA A 1 116 ? 0.250 16.551 -15.791 1.00 83.88 116 ALA A C 1
ATOM 915 O O . ALA A 1 116 ? -0.721 16.097 -16.399 1.00 83.88 116 ALA A O 1
ATOM 916 N N . LYS A 1 117 ? 1.319 17.057 -16.415 1.00 83.88 117 LYS A N 1
ATOM 917 C CA . LYS A 1 117 ? 1.410 17.196 -17.877 1.00 83.88 117 LYS A CA 1
ATOM 918 C C . LYS A 1 117 ? 1.331 15.844 -18.594 1.00 83.88 117 LYS A C 1
ATOM 920 O O . LYS A 1 117 ? 0.652 15.738 -19.608 1.00 83.88 117 LYS A O 1
ATOM 925 N N . VAL A 1 118 ? 1.960 14.810 -18.034 1.00 84.38 118 VAL A N 1
ATOM 926 C CA . VAL A 1 118 ? 2.017 13.453 -18.602 1.00 84.38 118 VAL A CA 1
ATOM 927 C C . VAL A 1 118 ? 1.611 12.434 -17.529 1.00 84.38 118 VAL A C 1
ATOM 929 O O . VAL A 1 118 ? 2.028 12.597 -16.376 1.00 84.38 118 VAL A O 1
ATOM 932 N N . PRO A 1 119 ? 0.792 11.413 -17.854 1.00 83.75 119 PRO A N 1
ATOM 933 C CA . PRO A 1 119 ? 0.500 10.317 -16.935 1.00 83.75 119 PRO A CA 1
ATOM 934 C C . PRO A 1 119 ? 1.777 9.586 -16.507 1.00 83.75 119 PRO A C 1
ATOM 936 O O . PRO A 1 119 ? 2.646 9.303 -17.328 1.00 83.75 119 PRO A O 1
ATOM 939 N N . ARG A 1 120 ? 1.879 9.259 -15.222 1.00 83.62 120 ARG A N 1
ATOM 940 C CA . ARG A 1 120 ? 2.911 8.379 -14.678 1.00 83.62 120 ARG A CA 1
ATOM 941 C C . ARG A 1 120 ? 2.462 6.939 -14.809 1.00 83.62 120 ARG A C 1
ATOM 943 O O . ARG A 1 120 ? 1.339 6.593 -14.444 1.00 83.62 120 ARG A O 1
ATOM 950 N N . CYS A 1 121 ? 3.357 6.087 -15.270 1.00 81.12 121 CYS A N 1
ATOM 951 C CA . CYS A 1 121 ? 3.069 4.673 -15.350 1.00 81.12 121 CYS A CA 1
ATOM 952 C C . CYS A 1 121 ? 3.091 4.012 -13.974 1.00 81.12 121 CYS A C 1
ATOM 954 O O . CYS A 1 121 ? 4.038 4.227 -13.213 1.00 81.12 121 CYS A O 1
ATOM 956 N N . PRO A 1 122 ? 2.105 3.155 -13.666 1.00 74.38 122 PRO A N 1
ATOM 957 C CA . PRO A 1 122 ? 2.096 2.406 -12.413 1.00 74.38 122 PRO A CA 1
ATOM 958 C C . PRO A 1 122 ? 3.272 1.426 -12.293 1.00 74.38 122 PRO A C 1
ATOM 960 O O . PRO A 1 122 ? 3.630 1.040 -11.183 1.00 74.38 122 PRO A O 1
ATOM 963 N N . LEU A 1 123 ? 3.880 1.024 -13.419 1.00 75.88 123 LEU A N 1
ATOM 964 C CA . LEU A 1 123 ? 4.918 -0.009 -13.452 1.00 75.88 123 LEU A CA 1
ATOM 965 C C . LEU A 1 123 ? 6.314 0.503 -13.101 1.00 75.88 123 LEU A C 1
ATOM 967 O O . L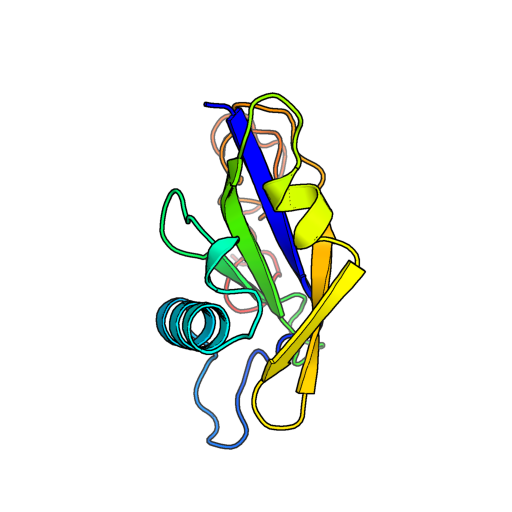EU A 1 123 ? 7.107 -0.255 -12.559 1.00 75.88 123 LEU A O 1
ATOM 971 N N . CYS A 1 124 ? 6.630 1.760 -13.403 1.00 75.50 124 CYS A N 1
ATOM 972 C CA . CYS A 1 124 ? 7.966 2.310 -13.143 1.00 75.50 124 CYS A CA 1
ATOM 973 C C . CYS A 1 124 ? 7.958 3.748 -12.608 1.00 75.50 124 CYS A C 1
ATOM 975 O O . CYS A 1 124 ? 9.019 4.343 -12.432 1.00 75.50 124 CYS A O 1
ATOM 977 N N . GLY A 1 125 ? 6.781 4.330 -12.357 1.00 72.12 125 GLY A N 1
ATOM 978 C CA . GLY A 1 125 ? 6.625 5.651 -11.739 1.00 72.12 125 GLY A CA 1
ATOM 979 C C . GLY A 1 125 ? 6.954 6.844 -12.649 1.00 72.12 125 GLY A C 1
ATOM 980 O O . GLY A 1 125 ? 6.706 7.991 -12.270 1.00 72.12 125 GLY A O 1
ATOM 981 N N . SER A 1 126 ? 7.472 6.605 -13.856 1.00 74.88 126 SER A N 1
ATOM 982 C CA . SER A 1 126 ? 7.907 7.648 -14.793 1.00 74.88 126 SER A CA 1
ATOM 983 C C . SER A 1 126 ? 6.828 8.015 -15.826 1.00 74.88 126 SER A C 1
ATOM 985 O O . SER A 1 126 ? 5.951 7.199 -16.114 1.00 74.88 126 SER A O 1
ATOM 987 N N . PRO A 1 127 ? 6.864 9.236 -16.395 1.00 78.94 127 PRO A N 1
ATOM 988 C CA . PRO A 1 127 ? 6.075 9.587 -17.576 1.00 78.94 127 PRO A CA 1
ATOM 989 C C . PRO A 1 127 ? 6.606 8.876 -18.830 1.00 78.94 127 PRO A C 1
ATOM 991 O O . PRO A 1 127 ? 7.812 8.648 -18.938 1.00 78.94 127 PRO A O 1
ATOM 994 N N . HIS A 1 128 ? 5.722 8.493 -19.754 1.00 73.06 128 HIS A N 1
ATOM 995 C CA . HIS A 1 128 ? 6.064 7.815 -21.021 1.00 73.06 128 HIS A CA 1
ATOM 996 C C . HIS A 1 128 ? 5.355 8.495 -22.191 1.00 73.06 128 HIS A C 1
ATOM 998 O O . HIS A 1 128 ? 4.316 9.124 -21.976 1.00 73.06 128 HIS A O 1
ATOM 1004 N N . TYR A 1 129 ? 5.904 8.330 -23.395 1.00 61.12 129 TYR A N 1
ATOM 1005 C CA . TYR A 1 129 ? 5.314 8.748 -24.668 1.00 61.12 129 TYR A CA 1
ATOM 1006 C C . TYR A 1 129 ? 4.934 7.530 -25.501 1.00 61.12 129 TYR A C 1
ATOM 1008 O O . TYR A 1 129 ? 5.696 6.538 -25.438 1.00 61.12 129 TYR A O 1
#

Foldseek 3Di:
DFKFKKKKWFAQQADPVRDGDDQVNVLVQCCPDPLVVLAQFPDTWAWAAPAQVDSITMIITMHDADPVRVSLVVQAPAWTDDPPDTIHMHGQPADGPFDQDQQQRHHHHHVVPDPPPARADRNGNDGDD

Secondary structure (DSSP, 8-state):
-EEEEEEEEEEESB-TTSPBPPHHHHHHHHHHSTTGGG--BSS--EEEEEETTEEEEEEEEEEEE-TT-HHHHHHTT-EEEETTEEEEEEE----TT-PPPTTT--SSS-GGG---SSPBPTTTSSB--

Sequence (129 aa):
MSKSYLKLIDIPFLRADGVRTSSQHIEEVMRQSSLCNHFVLVGPTQVVCNSHALDTATVYFEVWDSQRGTRAANLMGHSLQFSHWTIRILEANANPGVSLCQRCWTWGHSSKSCHAKVPRCPLCGSPHY

pLDDT: mean 83.74, std 8.88, range [52.34, 94.12]